Protein AF-A0A4Q4CRI6-F1 (afdb_monomer)

Foldseek 3Di:
DPDPPDDDPLLVLLVVLCVVVVHDPDDDVVVLQVLLCVLLVDAAEDEAEACQQPNSVSSSVNNHDDQYAYEYEHPDPVSLVSNCVSCVVPPRYHYD

Nearest PDB structures (foldseek):
  3duw-assembly1_B  TM=8.748E-01  e=6.492E-06  Bacillus cereus ATCC 10987
  5x7f-assembly1_A-2  TM=8.140E-01  e=5.340E-06  Mycobacterium tuberculosis H37Rv
  3c3p-assembly1_B  TM=7.887E-01  e=4.296E-05  Geobacter sulfurreducens PCA
  3c3p-assembly1_A  TM=7.420E-01  e=5.950E-05  Geobacter sulfurreducens PCA
  4pca-assembly2_B  TM=7.738E-01  e=1.880E-03  Anaplasma phagocytophilum str. HGE1

Radius of gyration: 12.57 Å; Cα contacts (8 Å, |Δi|>4): 160; chains: 1; bounding box: 32×24×34 Å

Structure (mmCIF, N/CA/C/O backbone):
data_AF-A0A4Q4CRI6-F1
#
_entry.id   AF-A0A4Q4CRI6-F1
#
loop_
_atom_site.group_PDB
_atom_site.id
_atom_site.type_symbol
_atom_site.label_atom_id
_atom_site.label_alt_id
_atom_site.label_comp_id
_atom_site.label_asym_id
_atom_site.label_entity_id
_atom_site.label_seq_id
_atom_site.pdbx_PDB_ins_code
_atom_site.Cartn_x
_atom_site.Cartn_y
_atom_site.Cartn_z
_atom_site.occupancy
_atom_site.B_iso_or_equiv
_atom_site.auth_seq_id
_atom_site.auth_comp_id
_atom_site.auth_asym_id
_atom_site.auth_atom_id
_atom_site.pdbx_PDB_model_num
ATOM 1 N N . MET A 1 1 ? 18.555 -13.607 19.553 1.00 39.69 1 MET A N 1
ATOM 2 C CA . MET A 1 1 ? 18.413 -13.171 18.150 1.00 39.69 1 MET A CA 1
ATOM 3 C C . MET A 1 1 ? 16.933 -13.146 17.841 1.00 39.69 1 MET A C 1
ATOM 5 O O . MET A 1 1 ? 16.304 -14.189 17.950 1.00 39.69 1 MET A O 1
ATOM 9 N N . SER A 1 2 ? 16.361 -11.978 17.561 1.00 55.25 2 SER A N 1
ATOM 10 C CA . SER A 1 2 ? 15.031 -11.899 16.955 1.00 55.25 2 SER A CA 1
ATOM 11 C C . SER A 1 2 ? 15.092 -12.609 15.602 1.00 55.25 2 SER A C 1
ATOM 13 O O . SER A 1 2 ? 16.040 -12.397 14.845 1.00 55.25 2 SER A O 1
ATOM 15 N N . ALA A 1 3 ? 14.129 -13.489 15.322 1.00 49.69 3 ALA A N 1
ATOM 16 C CA . ALA A 1 3 ? 13.969 -14.052 13.987 1.00 49.69 3 ALA A CA 1
ATOM 17 C C . ALA A 1 3 ? 13.865 -12.903 12.964 1.00 49.69 3 ALA A C 1
ATOM 19 O O . ALA A 1 3 ? 13.362 -11.828 13.326 1.00 49.69 3 ALA A O 1
ATOM 20 N N . PRO A 1 4 ? 14.332 -13.082 11.713 1.00 55.88 4 PRO A N 1
ATOM 21 C CA . PRO A 1 4 ? 14.011 -12.131 10.660 1.00 55.88 4 PRO A CA 1
ATOM 22 C C . PRO A 1 4 ? 12.486 -11.993 10.647 1.00 55.88 4 PRO A C 1
ATOM 24 O O . PRO A 1 4 ? 11.810 -13.020 10.596 1.00 55.88 4 PRO A O 1
ATOM 27 N N . PRO A 1 5 ? 11.930 -10.780 10.785 1.00 65.06 5 PRO A N 1
ATOM 28 C CA . PRO A 1 5 ? 10.487 -10.631 10.811 1.00 65.06 5 PRO A CA 1
ATOM 29 C C . PRO A 1 5 ? 9.932 -11.167 9.492 1.00 65.06 5 PRO A C 1
ATOM 31 O O . PRO A 1 5 ? 10.340 -10.706 8.423 1.00 65.06 5 PRO A O 1
ATOM 34 N N . GLU A 1 6 ? 9.054 -12.167 9.582 1.00 80.62 6 GLU A N 1
ATOM 35 C CA . GLU A 1 6 ? 8.348 -12.703 8.423 1.00 80.62 6 GLU A CA 1
ATOM 36 C C . GLU A 1 6 ? 7.601 -11.564 7.721 1.00 80.62 6 GLU A C 1
ATOM 38 O O . GLU A 1 6 ? 7.042 -10.665 8.360 1.00 80.62 6 GLU A O 1
ATOM 43 N N . LEU A 1 7 ? 7.659 -11.559 6.389 1.00 89.94 7 LEU A N 1
ATOM 44 C CA . LEU A 1 7 ? 6.953 -10.566 5.591 1.00 89.94 7 LEU A CA 1
ATOM 45 C C . LEU A 1 7 ? 5.460 -10.909 5.577 1.00 89.94 7 LEU A C 1
ATOM 47 O O . LEU A 1 7 ? 5.128 -12.060 5.304 1.00 89.94 7 LEU A O 1
ATOM 51 N N . PRO A 1 8 ? 4.561 -9.932 5.794 1.00 93.94 8 PRO A N 1
ATOM 52 C CA . PRO A 1 8 ? 3.136 -10.155 5.587 1.00 93.94 8 PRO A CA 1
ATOM 53 C C . PRO A 1 8 ? 2.854 -10.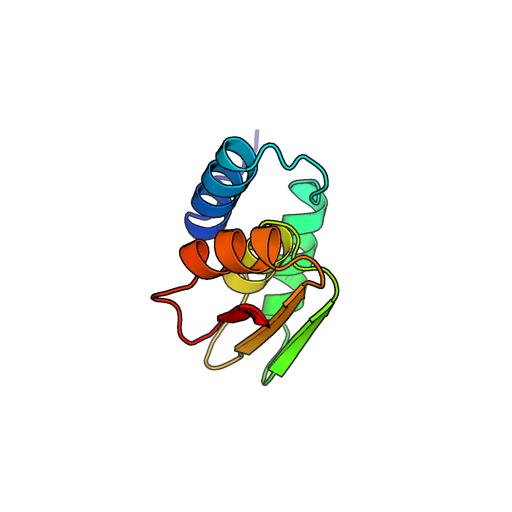630 4.155 1.00 93.94 8 PRO A C 1
ATOM 55 O O . PRO A 1 8 ? 3.446 -10.108 3.207 1.00 93.94 8 PRO A O 1
ATOM 58 N N . ASP A 1 9 ? 1.901 -11.547 3.978 1.00 94.12 9 ASP A N 1
ATOM 59 C CA . ASP A 1 9 ? 1.590 -12.150 2.671 1.00 94.12 9 ASP A CA 1
ATOM 60 C C . ASP A 1 9 ? 1.279 -11.108 1.586 1.00 94.12 9 ASP A C 1
ATOM 62 O O . ASP A 1 9 ? 1.721 -11.218 0.440 1.00 94.12 9 ASP A O 1
ATOM 66 N N . VAL A 1 10 ? 0.560 -10.039 1.950 1.00 95.19 10 VAL A N 1
ATOM 67 C CA . VAL A 1 10 ? 0.250 -8.931 1.035 1.00 95.19 10 VAL A CA 1
ATOM 68 C C . VAL A 1 10 ? 1.511 -8.201 0.558 1.00 95.19 10 VAL A C 1
ATOM 70 O O . VAL A 1 10 ? 1.593 -7.820 -0.608 1.00 95.19 10 VAL A O 1
ATOM 73 N N . VAL A 1 11 ? 2.525 -8.073 1.418 1.00 95.62 11 VAL A N 1
ATOM 74 C CA . VAL A 1 11 ? 3.815 -7.453 1.086 1.00 95.62 11 VAL A CA 1
ATOM 75 C C . VAL A 1 11 ? 4.652 -8.392 0.217 1.00 95.62 11 VAL A C 1
ATOM 77 O O . VAL A 1 11 ? 5.243 -7.946 -0.766 1.00 95.62 11 VAL A O 1
ATOM 80 N N . ALA A 1 12 ? 4.667 -9.693 0.523 1.00 94.00 12 ALA A N 1
ATOM 81 C CA . ALA A 1 12 ? 5.348 -10.690 -0.302 1.00 94.00 12 ALA A CA 1
ATOM 82 C C . ALA A 1 12 ? 4.792 -10.705 -1.739 1.00 94.00 12 ALA A C 1
ATOM 84 O O . ALA A 1 12 ? 5.550 -10.619 -2.707 1.00 94.00 12 ALA A O 1
ATOM 85 N N . ARG A 1 13 ? 3.461 -10.692 -1.881 1.00 94.12 13 ARG A N 1
ATOM 86 C CA . ARG A 1 13 ? 2.776 -10.572 -3.176 1.00 94.12 13 ARG A CA 1
ATOM 87 C C . ARG A 1 13 ? 3.135 -9.273 -3.907 1.00 94.12 13 ARG A C 1
ATOM 89 O O . ARG A 1 13 ? 3.387 -9.306 -5.112 1.00 94.12 13 ARG A O 1
ATOM 96 N N . ALA A 1 14 ? 3.212 -8.147 -3.197 1.00 94.19 14 ALA A N 1
ATOM 97 C CA . ALA A 1 14 ? 3.604 -6.866 -3.785 1.00 94.19 14 ALA A CA 1
ATOM 98 C C . ALA A 1 14 ? 5.052 -6.862 -4.307 1.00 94.19 14 ALA A C 1
ATOM 100 O O . ALA A 1 14 ? 5.331 -6.278 -5.360 1.00 94.19 14 ALA A O 1
ATOM 101 N N . PHE A 1 15 ? 5.976 -7.551 -3.630 1.00 92.75 15 PHE A N 1
ATOM 102 C CA . PHE A 1 15 ? 7.338 -7.729 -4.140 1.00 92.75 15 PHE A CA 1
ATOM 103 C C . PHE A 1 15 ? 7.380 -8.564 -5.418 1.00 92.75 15 PHE A C 1
ATOM 105 O O . PHE A 1 15 ? 8.109 -8.212 -6.346 1.00 92.75 15 PHE A O 1
ATOM 112 N N . ASP A 1 16 ? 6.580 -9.625 -5.509 1.00 92.69 16 ASP A N 1
ATOM 113 C CA . ASP A 1 16 ? 6.500 -10.429 -6.728 1.00 92.69 16 ASP A CA 1
ATOM 114 C C . ASP A 1 16 ? 5.955 -9.639 -7.920 1.00 92.69 16 ASP A C 1
ATOM 116 O O . ASP A 1 16 ? 6.486 -9.755 -9.028 1.00 92.69 16 ASP A 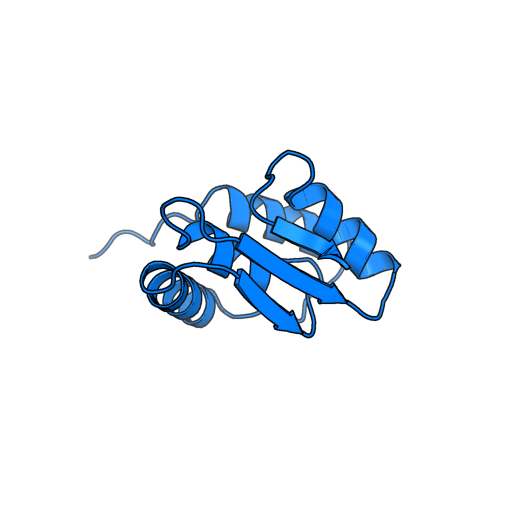O 1
ATOM 120 N N . VAL A 1 17 ? 4.936 -8.805 -7.703 1.00 92.38 17 VAL A N 1
ATOM 121 C CA . VAL A 1 17 ? 4.411 -7.895 -8.732 1.00 92.38 17 VAL A CA 1
ATOM 122 C C . VAL A 1 17 ? 5.467 -6.871 -9.143 1.00 92.38 17 VAL A C 1
ATOM 124 O O . VAL A 1 17 ? 5.751 -6.734 -10.333 1.00 92.38 17 VAL A O 1
ATOM 127 N N . SER A 1 18 ? 6.118 -6.219 -8.177 1.00 90.06 18 SER A N 1
ATOM 128 C CA . SER A 1 18 ? 7.171 -5.226 -8.444 1.00 90.06 18 SER A CA 1
ATOM 129 C C . SER A 1 18 ? 8.327 -5.824 -9.247 1.00 90.06 18 SER A C 1
ATOM 131 O O . SER A 1 18 ? 8.799 -5.225 -10.214 1.00 90.06 18 SER A O 1
ATOM 133 N N . ARG A 1 19 ? 8.740 -7.053 -8.906 1.00 89.31 19 ARG A N 1
ATOM 134 C CA . ARG A 1 19 ? 9.778 -7.800 -9.624 1.00 89.31 19 ARG A CA 1
ATOM 135 C C . ARG A 1 19 ? 9.376 -8.092 -11.068 1.00 89.31 19 ARG A C 1
ATOM 137 O O . ARG A 1 19 ? 10.191 -7.899 -11.964 1.00 89.31 19 ARG A O 1
ATOM 144 N N . LYS A 1 20 ? 8.135 -8.530 -11.307 1.00 89.69 20 LYS A N 1
ATOM 145 C CA . LYS A 1 20 ? 7.614 -8.775 -12.665 1.00 89.69 20 LYS A CA 1
ATOM 146 C 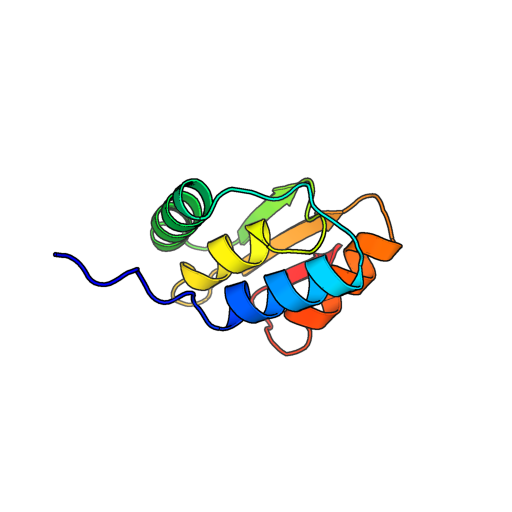C . LYS A 1 20 ? 7.509 -7.487 -13.486 1.00 89.69 20 LYS A C 1
ATOM 148 O O . LYS A 1 20 ? 7.756 -7.519 -14.686 1.00 89.69 20 LYS A O 1
ATOM 153 N N . ALA A 1 21 ? 7.182 -6.368 -12.842 1.00 86.88 21 ALA A N 1
ATOM 154 C CA . ALA A 1 21 ? 7.085 -5.054 -13.472 1.00 86.88 21 ALA A CA 1
ATOM 155 C C . ALA A 1 21 ? 8.449 -4.365 -13.689 1.00 86.88 21 ALA A C 1
ATOM 157 O O . ALA A 1 21 ? 8.508 -3.324 -14.341 1.00 86.88 21 ALA A O 1
ATOM 158 N N . GLY A 1 22 ? 9.545 -4.912 -13.145 1.00 86.75 22 GLY A N 1
ATOM 159 C CA . GLY A 1 22 ? 10.870 -4.282 -13.194 1.00 86.75 22 GLY A CA 1
ATOM 160 C C . GLY A 1 22 ? 10.964 -2.990 -12.373 1.00 86.75 22 GLY A C 1
ATOM 161 O O . GLY A 1 22 ? 11.817 -2.147 -12.642 1.00 86.75 22 GLY A O 1
ATOM 162 N N . TYR A 1 23 ? 10.085 -2.815 -11.384 1.00 84.50 23 TYR A N 1
ATOM 163 C CA . TYR A 1 23 ? 10.001 -1.606 -10.574 1.00 84.50 23 TYR A CA 1
ATOM 164 C C . TYR A 1 23 ? 10.782 -1.771 -9.270 1.00 84.50 23 TYR A C 1
ATOM 166 O O . TYR A 1 23 ? 10.522 -2.681 -8.486 1.00 84.50 23 TYR A O 1
ATOM 174 N N . VAL A 1 24 ? 11.742 -0.876 -9.029 1.00 81.19 24 VAL A N 1
ATOM 175 C CA . VAL A 1 24 ? 12.681 -0.958 -7.890 1.00 81.19 24 VAL A CA 1
ATOM 176 C C . VAL A 1 24 ? 12.598 0.237 -6.937 1.00 81.19 24 VAL A C 1
ATOM 178 O O . VAL A 1 24 ? 13.330 0.297 -5.953 1.00 81.19 24 VAL A O 1
ATOM 181 N N . SER A 1 25 ? 11.710 1.195 -7.210 1.00 80.25 25 SER A N 1
ATOM 182 C CA . SER A 1 25 ? 11.548 2.405 -6.400 1.00 80.25 25 SER A CA 1
ATOM 183 C C . SER A 1 25 ? 10.462 2.217 -5.340 1.00 80.25 25 SER A C 1
ATOM 185 O O . SER A 1 25 ? 9.382 2.788 -5.436 1.00 80.25 25 SER A O 1
ATOM 187 N N . PHE A 1 26 ? 10.737 1.411 -4.319 1.00 80.44 26 PHE A N 1
ATOM 188 C CA . PHE A 1 26 ? 9.818 1.196 -3.199 1.00 80.44 26 PHE A CA 1
ATOM 189 C C . PHE A 1 26 ? 10.522 1.324 -1.843 1.00 80.44 26 PHE A C 1
ATOM 191 O O . PHE A 1 26 ? 11.750 1.385 -1.750 1.00 80.44 26 PHE A O 1
ATOM 198 N N . CYS A 1 27 ? 9.733 1.411 -0.772 1.00 79.88 27 CYS A N 1
ATOM 199 C CA . CYS A 1 27 ? 10.248 1.619 0.575 1.00 79.88 27 CYS A CA 1
ATOM 200 C C . CYS A 1 27 ? 11.079 0.424 1.076 1.00 79.88 27 CYS A C 1
ATOM 202 O O . CYS A 1 27 ? 10.864 -0.728 0.700 1.00 79.88 27 CYS A O 1
ATOM 204 N N . ARG A 1 28 ? 12.035 0.691 1.973 1.00 88.00 28 ARG A N 1
ATOM 205 C CA . ARG A 1 28 ? 12.730 -0.382 2.698 1.00 88.00 28 ARG A CA 1
ATOM 206 C C . ARG A 1 28 ? 11.764 -1.058 3.671 1.00 88.00 28 ARG A C 1
ATOM 208 O O . ARG A 1 28 ? 10.838 -0.414 4.167 1.00 88.00 28 ARG A O 1
ATOM 215 N N . ASN A 1 29 ? 12.030 -2.315 4.022 1.00 89.25 29 ASN A N 1
ATOM 216 C CA . ASN A 1 29 ? 11.209 -3.072 4.975 1.00 89.25 29 ASN A CA 1
ATOM 217 C C . ASN A 1 29 ? 11.056 -2.346 6.323 1.00 89.25 29 ASN A C 1
ATOM 219 O O . ASN A 1 29 ? 10.001 -2.406 6.944 1.00 89.25 29 ASN A O 1
ATOM 223 N N . GLU A 1 30 ? 12.083 -1.623 6.771 1.00 91.94 30 GLU A N 1
ATOM 224 C CA . GLU A 1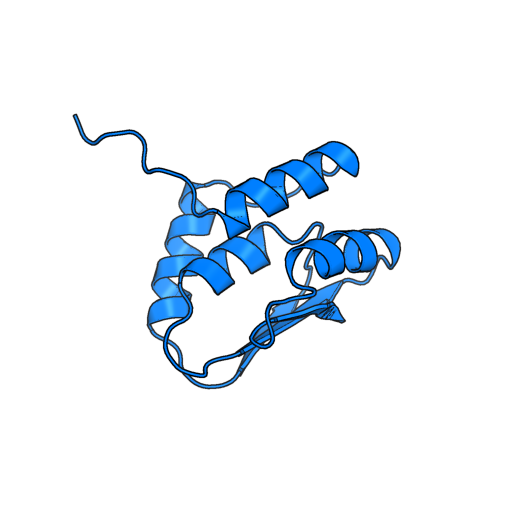 30 ? 12.062 -0.808 7.992 1.00 91.94 30 GLU A CA 1
ATOM 225 C C . GLU A 1 30 ? 10.987 0.279 7.925 1.00 91.94 30 GLU A C 1
ATOM 227 O O . GLU A 1 30 ? 10.194 0.429 8.854 1.00 91.94 30 GLU A O 1
ATOM 232 N N . THR A 1 31 ? 10.944 1.010 6.810 1.00 93.75 31 THR A N 1
ATOM 233 C CA . THR A 1 31 ? 9.943 2.049 6.561 1.00 93.75 31 THR A CA 1
ATOM 234 C C . THR A 1 31 ? 8.557 1.431 6.421 1.00 93.75 31 THR A C 1
ATOM 236 O O . THR A 1 31 ? 7.603 1.951 6.985 1.00 93.75 31 THR A O 1
ATOM 239 N N . GLY A 1 32 ? 8.448 0.288 5.743 1.00 95.00 32 GLY A N 1
ATOM 240 C CA . GLY A 1 32 ? 7.200 -0.457 5.630 1.00 95.00 32 GLY A CA 1
ATOM 241 C C . GLY A 1 32 ? 6.603 -0.856 6.983 1.00 95.00 32 GLY A C 1
ATOM 242 O O . GLY A 1 32 ? 5.431 -0.600 7.247 1.00 95.00 32 GLY A O 1
ATOM 243 N N . ARG A 1 33 ? 7.422 -1.388 7.898 1.00 95.12 33 ARG A N 1
ATOM 244 C CA . ARG A 1 33 ? 6.980 -1.715 9.266 1.00 95.12 33 ARG A CA 1
ATOM 245 C C . ARG A 1 33 ? 6.503 -0.483 10.037 1.00 95.12 33 ARG A C 1
ATOM 247 O O . ARG A 1 33 ? 5.524 -0.573 10.774 1.00 95.12 33 ARG A O 1
ATOM 254 N N . LEU A 1 34 ? 7.169 0.66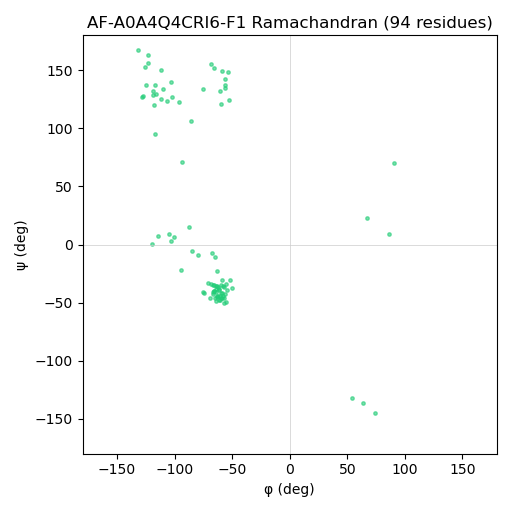0 9.861 1.00 95.75 34 LEU A N 1
ATOM 255 C CA . LEU A 1 34 ? 6.718 1.924 10.444 1.00 95.75 34 LEU A CA 1
ATOM 256 C C . LEU A 1 34 ? 5.353 2.342 9.877 1.00 95.75 34 LEU A C 1
ATOM 258 O O . LEU A 1 34 ? 4.468 2.704 10.648 1.00 95.75 34 LEU A O 1
ATOM 262 N N . LEU A 1 35 ? 5.156 2.250 8.559 1.00 96.75 35 LEU A N 1
ATOM 263 C CA . LEU A 1 35 ? 3.872 2.550 7.918 1.00 96.75 35 LEU A CA 1
ATOM 264 C C . LEU A 1 35 ? 2.753 1.640 8.433 1.00 96.75 35 LEU A C 1
ATOM 266 O O . LEU A 1 35 ? 1.685 2.138 8.774 1.00 96.75 35 LEU A O 1
ATOM 270 N N . ALA A 1 36 ? 3.012 0.337 8.567 1.00 97.12 36 ALA A N 1
ATOM 271 C CA . ALA A 1 36 ? 2.058 -0.607 9.143 1.00 97.12 36 ALA A CA 1
ATOM 272 C C . ALA A 1 36 ? 1.692 -0.234 10.590 1.00 97.12 36 ALA A C 1
ATOM 274 O O . ALA A 1 36 ? 0.516 -0.189 10.950 1.00 97.12 36 ALA A O 1
ATOM 275 N N . ALA A 1 37 ? 2.687 0.099 11.419 1.00 96.62 37 ALA A N 1
ATOM 276 C CA . ALA A 1 37 ? 2.448 0.525 12.795 1.00 96.62 37 ALA A CA 1
ATOM 277 C C . ALA A 1 37 ? 1.610 1.813 12.869 1.00 96.62 37 ALA A C 1
ATOM 279 O O . ALA A 1 37 ? 0.726 1.914 13.715 1.00 96.62 37 ALA A O 1
ATOM 280 N N . LEU A 1 38 ? 1.847 2.775 11.972 1.00 97.19 38 LEU A N 1
ATOM 281 C CA . LEU A 1 38 ? 1.062 4.008 11.893 1.00 97.19 38 LEU A CA 1
ATOM 282 C C . LEU A 1 38 ? -0.368 3.740 11.406 1.00 97.19 38 LEU A C 1
ATOM 284 O O . LEU A 1 38 ? -1.312 4.226 12.028 1.00 97.19 38 LEU A O 1
ATOM 288 N N . ALA A 1 39 ? -0.541 2.941 10.350 1.00 97.31 39 ALA A N 1
ATOM 289 C CA . ALA A 1 39 ? -1.849 2.558 9.816 1.00 97.31 39 ALA A CA 1
ATOM 290 C C . ALA A 1 39 ? -2.724 1.873 10.876 1.00 97.31 39 ALA A C 1
ATOM 292 O O . ALA A 1 39 ? -3.916 2.149 10.972 1.00 97.31 39 ALA A O 1
ATOM 293 N N . ALA A 1 40 ? -2.115 1.066 11.747 1.00 97.19 40 ALA A N 1
ATOM 294 C CA . ALA A 1 40 ? -2.794 0.381 12.843 1.00 97.19 40 ALA A CA 1
ATOM 295 C C . ALA A 1 40 ? -3.386 1.306 13.925 1.00 97.19 40 ALA A C 1
ATOM 297 O O . ALA A 1 40 ? -4.104 0.824 14.804 1.00 97.19 40 ALA A O 1
ATOM 298 N N . THR A 1 41 ? -3.057 2.603 13.895 1.00 96.44 41 THR A N 1
ATOM 299 C CA . THR A 1 41 ? -3.570 3.636 14.817 1.00 96.44 41 THR A CA 1
ATOM 300 C C . THR A 1 41 ? -4.642 4.528 14.193 1.00 96.44 41 THR A C 1
ATOM 302 O O . THR A 1 41 ? -5.074 5.497 14.817 1.00 96.44 41 THR A O 1
ATOM 305 N N . ARG A 1 42 ? -5.034 4.256 12.944 1.00 95.69 42 ARG A N 1
ATOM 306 C CA . ARG A 1 42 ? -5.985 5.070 12.188 1.00 95.69 42 ARG A CA 1
ATOM 307 C C . ARG A 1 42 ? -7.295 4.329 11.971 1.00 95.69 42 ARG A C 1
ATOM 309 O O . ARG A 1 42 ? -7.325 3.111 11.845 1.00 95.69 42 ARG A O 1
ATOM 316 N N . GLU A 1 43 ? -8.353 5.120 11.888 1.00 95.62 43 GLU A N 1
ATOM 317 C CA . GLU A 1 43 ? -9.704 4.712 11.519 1.00 95.62 43 GLU A CA 1
ATOM 318 C C . GLU A 1 43 ? -10.144 5.538 10.302 1.00 95.62 43 GLU A C 1
ATOM 320 O O . GLU A 1 43 ? -9.548 6.576 9.992 1.00 95.62 43 GLU A O 1
ATOM 325 N N . GLY A 1 44 ? -11.188 5.094 9.605 1.00 95.69 44 GLY A N 1
ATOM 326 C CA . GLY A 1 44 ? -11.697 5.788 8.424 1.00 95.69 44 GLY A CA 1
ATOM 327 C C . GLY A 1 44 ? -10.806 5.616 7.190 1.00 95.69 44 GLY A C 1
ATOM 328 O O . GLY A 1 44 ? -10.257 4.543 6.952 1.00 95.69 44 GLY A O 1
ATOM 329 N N . THR A 1 45 ? -10.710 6.656 6.357 1.00 97.25 45 THR A N 1
ATOM 330 C CA . THR A 1 45 ? -10.021 6.586 5.055 1.00 97.25 45 THR A CA 1
ATOM 331 C C . THR A 1 45 ? -8.636 7.220 5.118 1.00 97.25 45 THR A C 1
ATOM 333 O O . THR A 1 45 ? -8.493 8.384 5.489 1.00 97.25 45 THR A O 1
ATOM 336 N N . MET A 1 46 ? -7.623 6.467 4.700 1.00 97.50 46 MET A N 1
ATOM 337 C CA . MET A 1 46 ? -6.259 6.945 4.494 1.00 97.50 46 MET A CA 1
ATOM 338 C C . MET A 1 46 ? -5.991 7.126 3.002 1.00 97.50 46 MET A C 1
ATOM 340 O O . MET A 1 46 ? -6.390 6.287 2.199 1.00 97.50 46 MET A O 1
ATOM 344 N N . ALA A 1 47 ? -5.290 8.201 2.650 1.00 97.50 47 ALA A N 1
ATOM 345 C CA . ALA A 1 47 ? -4.891 8.486 1.278 1.00 97.50 47 ALA A CA 1
ATOM 346 C C . ALA A 1 47 ? -3.375 8.320 1.107 1.00 97.50 47 ALA A C 1
ATOM 348 O O . ALA A 1 47 ? -2.595 8.834 1.911 1.00 97.50 47 ALA A O 1
ATOM 349 N N . GLU A 1 48 ? -2.971 7.635 0.044 1.00 97.50 48 GLU A N 1
ATOM 350 C CA . GLU A 1 48 ? -1.591 7.522 -0.421 1.00 97.50 48 GLU A CA 1
ATOM 351 C C . GLU A 1 48 ? -1.471 8.148 -1.818 1.00 97.50 48 GLU A C 1
ATOM 353 O O . GLU A 1 48 ? -2.326 7.953 -2.680 1.00 97.50 48 GLU A O 1
ATOM 358 N N . PHE A 1 49 ? -0.397 8.904 -2.046 1.00 96.62 49 PHE A N 1
ATOM 359 C CA . PHE A 1 49 ? -0.081 9.499 -3.344 1.00 96.62 49 PHE A CA 1
ATOM 360 C C . PHE A 1 49 ? 1.248 8.928 -3.834 1.00 96.62 49 PHE A C 1
ATOM 362 O O . PHE A 1 49 ? 2.271 9.099 -3.167 1.00 96.62 49 PHE A O 1
ATOM 369 N N . GLY A 1 50 ? 1.226 8.270 -4.992 1.00 94.69 50 GLY A N 1
ATOM 370 C CA . GLY A 1 50 ? 2.357 7.519 -5.533 1.00 94.69 50 GLY A CA 1
ATOM 371 C C . GLY A 1 50 ? 2.344 6.058 -5.089 1.00 94.69 50 GLY A C 1
ATOM 372 O O . GLY A 1 50 ? 3.198 5.642 -4.307 1.00 94.69 50 GLY A O 1
ATOM 373 N N . THR A 1 51 ? 1.388 5.277 -5.601 1.00 95.25 51 THR A N 1
ATOM 374 C CA . THR A 1 51 ? 1.274 3.830 -5.336 1.00 95.25 51 THR A CA 1
ATOM 375 C C . THR A 1 51 ? 2.517 3.058 -5.786 1.00 95.25 51 THR A C 1
ATOM 377 O O . THR A 1 51 ? 2.905 2.061 -5.164 1.00 95.25 51 THR A O 1
ATOM 380 N N . GLY A 1 52 ? 3.149 3.479 -6.889 1.00 93.62 52 GLY A N 1
ATOM 381 C CA . GLY A 1 52 ? 4.149 2.678 -7.587 1.00 93.62 52 GLY A CA 1
ATOM 382 C C . GLY A 1 52 ? 3.580 1.298 -7.930 1.00 93.62 52 GLY A C 1
ATOM 383 O O . GLY A 1 52 ? 2.457 1.181 -8.404 1.00 93.62 52 GLY A O 1
ATOM 384 N N . CYS A 1 53 ? 4.323 0.229 -7.634 1.00 93.06 53 CYS A N 1
ATOM 385 C CA . CYS A 1 53 ? 3.816 -1.148 -7.744 1.00 93.06 53 CYS A CA 1
ATOM 386 C C . CYS A 1 53 ? 3.094 -1.667 -6.483 1.00 93.06 53 CYS A C 1
ATOM 388 O O . CYS A 1 53 ? 2.926 -2.874 -6.341 1.00 93.06 53 CYS A O 1
ATOM 390 N N .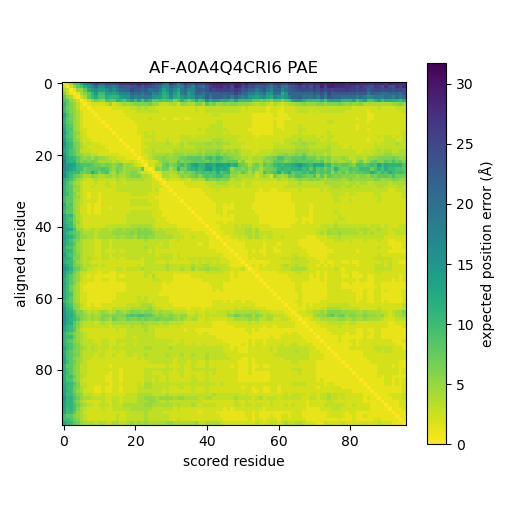 GLY A 1 54 ? 2.702 -0.801 -5.543 1.00 95.44 54 GLY A N 1
ATOM 391 C CA . GLY A 1 54 ? 1.838 -1.169 -4.413 1.00 95.44 54 GLY A CA 1
ATOM 392 C C . GLY A 1 54 ? 2.540 -1.735 -3.174 1.00 95.44 54 GLY A C 1
ATOM 393 O O . GLY A 1 54 ? 1.870 -2.202 -2.257 1.00 95.44 54 GLY A O 1
ATOM 394 N N . VAL A 1 55 ? 3.877 -1.696 -3.087 1.00 96.31 55 VAL A N 1
ATOM 395 C CA . VAL A 1 55 ? 4.615 -2.181 -1.895 1.00 96.31 55 VAL A CA 1
ATOM 396 C C . VAL A 1 55 ? 4.342 -1.309 -0.665 1.00 96.31 55 VAL A C 1
ATOM 398 O O . VAL A 1 55 ? 4.135 -1.839 0.425 1.00 96.31 55 VAL A O 1
ATOM 401 N N . GLY A 1 56 ? 4.320 0.020 -0.824 1.00 96.25 56 GLY A N 1
ATOM 402 C CA . GLY A 1 56 ? 3.972 0.949 0.261 1.00 96.25 56 GLY A CA 1
ATOM 403 C C . GLY A 1 56 ? 2.542 0.722 0.753 1.00 96.25 56 GLY A C 1
ATOM 404 O O . GLY A 1 56 ? 2.319 0.497 1.945 1.00 96.25 56 GLY A O 1
ATOM 405 N N . THR A 1 57 ? 1.608 0.631 -0.191 1.00 97.69 57 THR A N 1
ATOM 406 C CA . THR A 1 57 ? 0.202 0.297 0.048 1.00 97.69 57 THR A CA 1
ATOM 407 C C . THR A 1 57 ? 0.041 -1.039 0.767 1.00 97.69 57 THR A C 1
ATOM 409 O O . THR A 1 57 ? -0.732 -1.138 1.715 1.00 97.69 57 THR A O 1
ATOM 412 N N . ALA A 1 58 ? 0.803 -2.067 0.381 1.00 97.44 58 ALA A N 1
ATOM 413 C CA . ALA A 1 58 ? 0.761 -3.380 1.020 1.00 97.44 58 ALA A CA 1
ATOM 414 C C . ALA A 1 58 ? 1.216 -3.317 2.484 1.00 97.44 58 ALA A C 1
ATOM 416 O O . ALA A 1 58 ? 0.615 -3.956 3.350 1.00 97.44 58 ALA A O 1
ATOM 417 N N . TRP A 1 59 ? 2.232 -2.505 2.785 1.00 97.50 59 TRP A N 1
ATOM 418 C CA . TRP A 1 59 ? 2.650 -2.253 4.162 1.00 97.50 59 TRP A CA 1
ATOM 419 C C . TRP A 1 59 ? 1.578 -1.521 4.968 1.00 97.50 59 TRP A C 1
ATOM 421 O O . TRP A 1 59 ? 1.255 -1.969 6.0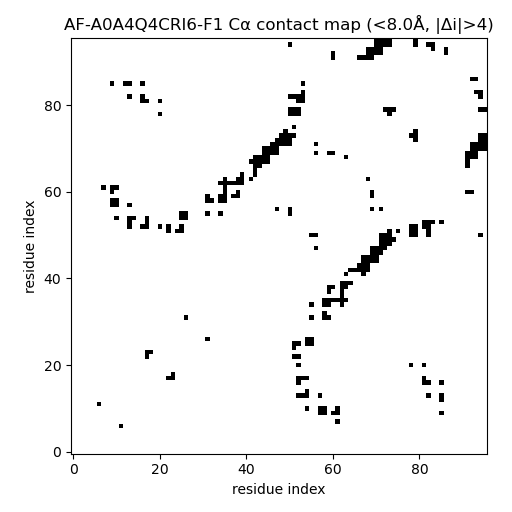69 1.00 97.50 59 TRP A O 1
ATOM 431 N N . LEU A 1 60 ? 0.973 -0.462 4.421 1.00 97.56 60 LEU A N 1
ATOM 432 C CA . LEU A 1 60 ? -0.160 0.216 5.062 1.00 97.56 60 LEU A CA 1
ATOM 433 C C . LEU A 1 60 ? -1.290 -0.781 5.347 1.00 97.56 60 LEU A C 1
ATOM 435 O O . LEU A 1 60 ? -1.752 -0.898 6.482 1.00 97.56 60 LEU A O 1
ATOM 439 N N . ARG A 1 61 ? -1.667 -1.573 4.340 1.00 97.31 61 ARG A N 1
ATOM 440 C CA . ARG A 1 61 ? -2.742 -2.559 4.431 1.00 97.31 61 ARG A CA 1
ATOM 441 C C . ARG A 1 61 ? -2.472 -3.650 5.465 1.00 97.31 61 ARG A C 1
ATOM 443 O O . ARG A 1 61 ? -3.399 -4.053 6.164 1.00 97.31 61 ARG A O 1
ATOM 450 N N . SER A 1 62 ? -1.218 -4.083 5.607 1.00 96.94 62 SER A N 1
ATOM 451 C CA . SER A 1 62 ? -0.817 -5.066 6.624 1.00 96.94 62 SER A CA 1
ATOM 452 C C . SER A 1 62 ? -1.011 -4.572 8.063 1.00 96.94 62 SER A C 1
ATOM 454 O O . SER A 1 62 ? -1.134 -5.380 8.981 1.00 96.94 62 SER A O 1
ATOM 456 N N . GLY A 1 63 ? -1.044 -3.250 8.263 1.00 96.12 63 GLY A N 1
ATOM 457 C CA . GLY A 1 63 ? -1.288 -2.623 9.558 1.00 96.12 63 GLY A CA 1
ATOM 458 C C . GLY A 1 63 ? -2.747 -2.255 9.824 1.00 96.12 63 GLY A C 1
ATOM 459 O O . GLY A 1 63 ? -3.122 -2.118 10.986 1.00 96.12 63 GLY A O 1
ATOM 460 N N . VAL A 1 64 ? -3.567 -2.093 8.779 1.00 96.44 64 VAL A N 1
ATOM 461 C CA . VAL A 1 64 ? -4.985 -1.709 8.891 1.00 96.44 64 VAL A CA 1
ATOM 462 C C . VAL A 1 64 ? -5.756 -2.679 9.788 1.00 96.44 64 VAL A C 1
ATOM 464 O O . VAL A 1 64 ? -5.645 -3.899 9.659 1.00 96.44 64 VAL A O 1
ATOM 467 N N . ARG A 1 65 ? -6.575 -2.119 10.682 1.00 91.12 65 ARG A N 1
ATOM 468 C CA . ARG A 1 65 ? -7.484 -2.848 11.574 1.00 91.12 65 ARG A CA 1
ATOM 469 C C . ARG A 1 65 ? -8.919 -2.372 11.366 1.00 91.12 65 ARG A C 1
ATOM 471 O O . ARG A 1 65 ? -9.137 -1.240 10.943 1.00 91.12 65 ARG A O 1
ATOM 478 N N . GLY A 1 66 ? -9.883 -3.224 11.710 1.00 91.19 66 GLY A N 1
ATOM 479 C CA . GLY A 1 66 ? -11.304 -2.886 11.618 1.00 91.19 66 GLY A CA 1
ATOM 480 C C . GLY A 1 66 ? -11.746 -2.625 10.178 1.00 91.19 66 GLY A C 1
ATOM 481 O O . GLY A 1 66 ? -11.373 -3.369 9.273 1.00 91.19 66 GLY A O 1
ATOM 482 N N . ASP A 1 67 ? -12.537 -1.574 9.988 1.00 93.56 67 ASP A N 1
ATOM 483 C CA . ASP A 1 67 ? -13.175 -1.171 8.730 1.00 93.56 67 ASP A CA 1
ATOM 484 C C . ASP A 1 67 ? -12.449 -0.027 8.001 1.00 93.56 67 ASP A C 1
ATOM 486 O O . ASP A 1 67 ? -12.934 0.460 6.978 1.00 93.56 67 ASP A O 1
ATOM 490 N N . ALA A 1 68 ? -11.276 0.391 8.490 1.00 96.56 68 ALA A N 1
ATOM 491 C CA . ALA A 1 68 ? -10.492 1.433 7.841 1.00 96.56 68 ALA A CA 1
ATOM 492 C C . ALA A 1 68 ? -10.124 1.045 6.397 1.00 96.56 68 ALA A C 1
ATOM 494 O O . ALA A 1 68 ? -9.955 -0.130 6.058 1.00 96.56 68 ALA A O 1
ATOM 495 N N . ARG A 1 69 ? -10.002 2.058 5.539 1.00 97.31 69 ARG A N 1
ATOM 496 C CA . ARG A 1 69 ? -9.768 1.915 4.100 1.00 97.31 69 ARG A CA 1
ATOM 497 C C . ARG A 1 69 ? -8.548 2.703 3.652 1.00 97.31 69 ARG A C 1
ATOM 499 O O . ARG A 1 69 ? -8.222 3.740 4.226 1.00 97.31 69 A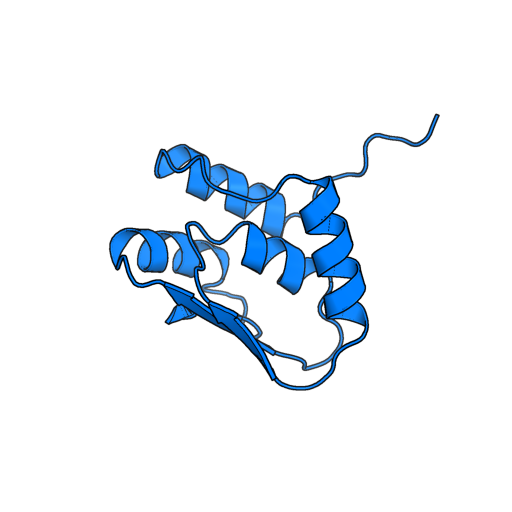RG A O 1
ATOM 506 N N . ILE A 1 70 ? -7.918 2.240 2.583 1.00 98.31 70 ILE A N 1
ATOM 507 C CA . ILE A 1 70 ? -6.826 2.915 1.890 1.00 98.31 70 ILE A CA 1
ATOM 508 C C . ILE A 1 70 ? -7.300 3.257 0.482 1.00 98.31 70 ILE A C 1
ATOM 510 O O . ILE A 1 70 ? -7.803 2.398 -0.235 1.00 98.31 70 ILE A O 1
ATOM 514 N N . ILE A 1 71 ? -7.110 4.509 0.093 1.00 98.25 71 ILE A N 1
ATOM 515 C CA . ILE A 1 71 ? -7.201 4.959 -1.291 1.00 98.25 71 ILE A CA 1
ATOM 516 C C . ILE A 1 71 ? -5.786 5.347 -1.703 1.00 98.25 71 ILE A C 1
ATOM 518 O O . ILE A 1 71 ? -5.145 6.146 -1.021 1.00 98.25 71 ILE A O 1
ATOM 522 N N . THR A 1 72 ? -5.280 4.774 -2.785 1.00 98.25 72 THR A N 1
ATOM 523 C CA . THR A 1 72 ? -3.943 5.069 -3.301 1.00 98.25 72 THR A CA 1
ATOM 524 C C . THR A 1 72 ? -4.036 5.506 -4.751 1.00 98.25 72 THR A C 1
ATOM 526 O O . THR A 1 72 ? -4.813 4.927 -5.498 1.00 98.25 72 THR A O 1
ATOM 529 N N . ALA A 1 73 ? -3.296 6.543 -5.133 1.00 97.69 73 ALA A N 1
ATOM 530 C CA . ALA A 1 73 ? -3.338 7.094 -6.484 1.00 97.69 73 ALA A CA 1
ATOM 531 C C . ALA A 1 73 ? -1.977 6.995 -7.177 1.00 97.69 73 ALA A C 1
ATOM 533 O O . ALA A 1 73 ? -0.957 7.431 -6.623 1.00 97.69 73 ALA A O 1
ATOM 534 N N . GLU A 1 74 ? -1.970 6.501 -8.413 1.00 96.81 74 GLU A N 1
ATOM 535 C CA . GLU A 1 74 ? -0.776 6.391 -9.247 1.00 96.81 74 GLU A CA 1
ATOM 536 C C . GLU A 1 74 ? -0.986 7.010 -10.625 1.00 96.81 74 GLU A C 1
ATOM 538 O O . GLU A 1 74 ? -1.903 6.684 -11.369 1.00 96.81 74 GLU A O 1
ATOM 543 N N . LEU A 1 75 ? -0.075 7.909 -10.996 1.00 96.56 75 LEU A N 1
ATOM 544 C CA . LEU A 1 75 ? -0.158 8.631 -12.261 1.00 96.56 75 LEU A CA 1
ATOM 545 C C . LEU A 1 75 ? 0.126 7.717 -13.461 1.00 96.56 75 LEU A C 1
ATOM 547 O O . LEU A 1 75 ? -0.400 7.926 -14.555 1.00 96.56 75 LEU A O 1
ATOM 551 N N . ASN A 1 76 ? 1.004 6.729 -13.291 1.00 95.44 76 ASN A N 1
ATOM 552 C CA . ASN A 1 76 ? 1.342 5.791 -14.347 1.00 95.44 76 ASN A CA 1
ATOM 553 C C . ASN A 1 76 ? 0.346 4.627 -14.385 1.00 95.44 76 ASN A C 1
ATOM 555 O O . ASN A 1 76 ? 0.453 3.691 -13.596 1.00 95.44 76 ASN A O 1
ATOM 559 N N . ALA A 1 77 ? -0.533 4.627 -15.390 1.00 94.88 77 ALA A N 1
ATOM 560 C CA . ALA A 1 77 ? -1.551 3.592 -15.582 1.00 94.88 77 ALA A CA 1
ATOM 561 C C . ALA A 1 77 ? -1.005 2.151 -15.523 1.00 94.88 77 ALA A C 1
ATOM 563 O O . ALA A 1 77 ? -1.631 1.284 -14.933 1.00 94.88 77 ALA A O 1
ATOM 564 N N . LYS A 1 78 ? 0.202 1.883 -16.047 1.00 93.69 78 LYS A N 1
ATOM 565 C CA . LYS A 1 78 ? 0.783 0.526 -15.995 1.00 93.69 78 LYS A CA 1
ATOM 566 C C . LYS A 1 78 ? 1.162 0.102 -14.577 1.00 93.69 78 LYS A C 1
ATOM 568 O O . LYS A 1 78 ? 1.115 -1.083 -14.259 1.00 93.69 78 LYS A O 1
ATOM 573 N N . LEU A 1 79 ? 1.607 1.054 -13.758 1.00 94.44 79 LEU A N 1
ATOM 574 C CA . LEU A 1 79 ? 1.939 0.804 -12.358 1.00 94.44 79 LEU A CA 1
ATOM 575 C C . LEU A 1 79 ? 0.660 0.665 -11.528 1.00 94.44 79 LEU A C 1
ATOM 577 O O . LEU A 1 79 ? 0.581 -0.263 -10.728 1.00 94.44 79 LEU A O 1
ATOM 581 N N . ALA A 1 80 ? -0.350 1.500 -11.796 1.00 95.81 80 ALA A N 1
ATOM 582 C CA . ALA A 1 80 ? -1.681 1.387 -11.206 1.00 95.81 80 ALA A CA 1
ATOM 583 C C . ALA A 1 80 ? -2.309 0.011 -11.491 1.00 95.81 80 ALA A C 1
ATOM 585 O O . ALA A 1 80 ? -2.686 -0.692 -10.556 1.00 95.81 80 ALA A O 1
ATOM 586 N N . ASP A 1 81 ? -2.312 -0.434 -12.754 1.00 95.12 81 ASP A N 1
ATOM 587 C CA . ASP A 1 81 ? -2.814 -1.755 -13.154 1.00 95.12 81 ASP A CA 1
ATOM 588 C C . ASP A 1 81 ? -2.067 -2.884 -12.432 1.00 95.12 81 ASP A C 1
ATOM 590 O O . ASP A 1 81 ? -2.674 -3.829 -11.925 1.00 95.12 81 ASP A O 1
ATOM 594 N N . ALA A 1 82 ? -0.735 -2.788 -12.347 1.00 94.88 82 ALA A N 1
ATOM 595 C CA . ALA A 1 82 ? 0.073 -3.770 -11.634 1.00 94.88 82 ALA A CA 1
ATOM 596 C C . ALA A 1 82 ? -0.265 -3.804 -10.134 1.00 94.88 82 ALA A C 1
ATOM 598 O O . ALA A 1 82 ? -0.412 -4.886 -9.564 1.00 94.88 82 ALA A O 1
ATOM 599 N N . ALA A 1 83 ? -0.411 -2.640 -9.499 1.00 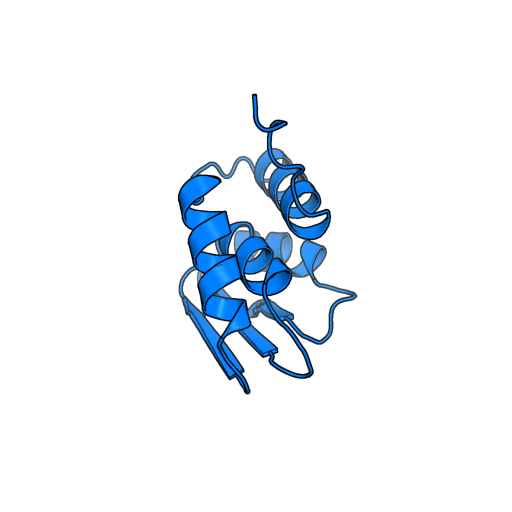96.06 83 ALA A N 1
ATOM 600 C CA . ALA A 1 83 ? -0.767 -2.536 -8.091 1.00 96.06 83 ALA A CA 1
ATOM 601 C C . ALA A 1 83 ? -2.188 -3.056 -7.815 1.00 96.06 83 ALA A C 1
ATOM 603 O O . ALA A 1 83 ? -2.389 -3.775 -6.837 1.00 96.06 83 ALA A O 1
ATOM 604 N N . ALA A 1 84 ? -3.154 -2.774 -8.695 1.00 96.19 84 ALA A N 1
ATOM 605 C CA . ALA A 1 84 ? -4.543 -3.212 -8.559 1.00 96.19 84 ALA A CA 1
ATOM 606 C C . ALA A 1 84 ? -4.672 -4.743 -8.464 1.00 96.19 84 ALA A C 1
ATOM 608 O O . ALA A 1 84 ? -5.462 -5.248 -7.667 1.00 96.19 84 ALA A O 1
ATOM 609 N N . VAL A 1 85 ? -3.831 -5.498 -9.182 1.00 95.44 85 VAL A N 1
ATOM 610 C CA . VAL A 1 85 ? -3.799 -6.973 -9.111 1.00 95.44 85 VAL A CA 1
ATOM 611 C C . VAL A 1 85 ? -3.502 -7.487 -7.694 1.00 95.44 85 VAL A C 1
ATOM 613 O O . VAL A 1 85 ? -3.980 -8.553 -7.310 1.00 95.44 85 VAL A O 1
ATOM 616 N N . ILE A 1 86 ? -2.733 -6.749 -6.885 1.00 96.31 86 ILE A N 1
ATOM 617 C CA . ILE A 1 86 ? -2.404 -7.151 -5.505 1.00 96.31 86 ILE A CA 1
ATOM 618 C C . ILE A 1 86 ? -3.657 -7.134 -4.620 1.00 96.31 86 ILE A C 1
ATOM 620 O O . ILE A 1 86 ? -3.787 -7.979 -3.730 1.00 96.31 86 ILE A O 1
ATOM 624 N N . PHE A 1 87 ? -4.561 -6.185 -4.874 1.00 96.44 87 PHE A N 1
ATOM 625 C CA . PHE A 1 87 ? -5.677 -5.831 -3.997 1.00 96.44 87 PHE A CA 1
ATOM 626 C C . PHE A 1 87 ? -7.059 -6.138 -4.585 1.00 96.44 87 PHE A C 1
ATOM 628 O O . PHE A 1 87 ? -8.060 -5.795 -3.971 1.00 96.44 87 PHE A O 1
ATOM 635 N N . GLN A 1 88 ? -7.136 -6.813 -5.734 1.00 94.62 88 GLN A N 1
ATOM 636 C CA . GLN A 1 88 ? -8.400 -7.112 -6.427 1.00 94.62 88 GLN A CA 1
ATOM 637 C C . GLN A 1 88 ? -9.468 -7.787 -5.535 1.00 94.62 88 GLN A C 1
ATOM 639 O O . GLN A 1 88 ? -10.660 -7.574 -5.732 1.00 94.62 88 GLN A O 1
ATOM 644 N N . ASP A 1 89 ? -9.034 -8.575 -4.545 1.00 94.00 89 ASP A N 1
ATOM 645 C CA . ASP A 1 89 ? -9.892 -9.323 -3.616 1.00 94.00 89 ASP A CA 1
ATOM 646 C C . ASP A 1 89 ? -9.950 -8.668 -2.217 1.00 94.00 89 ASP A C 1
ATOM 648 O O . ASP A 1 89 ? -10.442 -9.268 -1.261 1.00 94.00 89 ASP A O 1
ATOM 652 N N . ASP A 1 90 ? -9.410 -7.454 -2.070 1.00 96.06 90 ASP A N 1
ATOM 653 C CA . ASP A 1 90 ? -9.292 -6.737 -0.801 1.00 96.06 90 ASP A CA 1
ATOM 654 C C . ASP A 1 90 ? -10.103 -5.431 -0.832 1.00 96.06 90 ASP A C 1
ATOM 656 O O . ASP A 1 90 ? -9.602 -4.392 -1.266 1.00 96.06 90 ASP A O 1
ATOM 660 N N . PRO A 1 91 ? -11.352 -5.432 -0.329 1.00 95.00 91 PRO A N 1
ATOM 661 C CA . PRO A 1 91 ? -12.233 -4.266 -0.407 1.00 95.00 91 PRO A CA 1
ATOM 662 C C . PRO A 1 91 ? -11.759 -3.080 0.449 1.00 95.00 91 PRO A C 1
ATOM 664 O O . PRO A 1 91 ? -12.359 -2.006 0.395 1.00 95.00 91 PRO A O 1
ATOM 667 N N . GLN A 1 92 ? -10.716 -3.256 1.270 1.00 96.25 92 GLN A N 1
ATOM 668 C CA . GLN A 1 92 ? -10.146 -2.182 2.083 1.00 96.25 92 GLN A CA 1
ATOM 669 C C . GLN A 1 92 ? -9.118 -1.341 1.323 1.00 96.25 92 GLN A C 1
ATOM 671 O O . GLN A 1 92 ? -8.655 -0.345 1.878 1.00 96.25 92 GLN A O 1
ATOM 676 N N . VAL A 1 93 ? -8.758 -1.702 0.087 1.00 98.06 93 VAL A N 1
ATOM 677 C CA . VAL A 1 93 ? -7.798 -0.950 -0.728 1.00 98.06 93 VAL A CA 1
ATOM 678 C C . VAL A 1 93 ? -8.393 -0.639 -2.094 1.00 98.06 93 VAL A C 1
ATOM 680 O O . VAL A 1 93 ? -8.840 -1.523 -2.814 1.00 98.06 93 VAL A O 1
ATOM 683 N N . GLU A 1 94 ? -8.354 0.634 -2.462 1.00 97.88 94 GLU A N 1
ATOM 684 C CA . GLU A 1 94 ? -8.762 1.136 -3.768 1.00 97.88 94 GLU A CA 1
ATOM 685 C C . GLU A 1 94 ? -7.557 1.796 -4.445 1.00 97.88 94 GLU A C 1
ATOM 687 O O . GLU A 1 94 ? -6.889 2.632 -3.833 1.00 97.88 94 GLU A O 1
ATOM 692 N N . VAL A 1 95 ? -7.273 1.400 -5.687 1.00 97.75 95 VAL A N 1
ATOM 693 C CA . VAL A 1 95 ? -6.189 1.956 -6.512 1.00 97.75 95 VAL A CA 1
ATOM 694 C C . VAL A 1 95 ? -6.812 2.844 -7.589 1.00 97.75 95 VAL A C 1
ATOM 696 O O . VAL A 1 95 ? -7.670 2.375 -8.337 1.00 97.75 95 VAL A O 1
ATOM 699 N N . LEU A 1 96 ? -6.390 4.109 -7.633 1.00 95.00 96 LEU A N 1
ATOM 700 C CA . LEU A 1 96 ? -6.831 5.158 -8.556 1.00 95.00 96 LEU A CA 1
ATOM 701 C C . LEU A 1 96 ? -5.753 5.510 -9.584 1.00 95.00 96 LEU A C 1
ATOM 703 O O . LEU A 1 96 ? -4.556 5.530 -9.206 1.00 95.00 96 LEU A O 1
#

Solvent-accessible surface area (backbone atoms only — not comparable to full-atom values): 5328 Å² total; per-residue (Å²): 130,82,71,81,78,80,73,55,68,60,36,53,51,16,50,55,47,16,60,76,70,71,57,80,90,64,72,54,72,70,56,30,53,52,40,12,59,54,32,51,75,49,73,55,78,44,82,45,83,66,32,47,44,22,44,56,54,23,22,31,55,73,20,50,49,90,87,30,33,38,41,28,34,28,91,51,61,71,32,31,56,53,23,38,68,75,35,75,90,37,92,46,49,46,76,75

Secondary structure (DSSP, 8-state):
-PPPPPPPHHHHHHHHHHHHHT------HHHHHHHHHHHTT--SEEEEE--TTSHHHHHHHHH--TT-EEEEE-SSHHHHHHHHHHHTT-TTEEE-

Mean predicted aligned error: 3.83 Å

pLDDT: mean 91.99, std 10.21, range [39.69, 98.31]

Sequence (96 aa):
MSAPPELPDVVARAFDVSRKAGYVSFCRNETGRLLAALAATREGTMAEFGTGCGVGTAWLRSGVRGDARIITAELNAKLADAAAVIFQDDPQVEVL